Protein AF-A0A3M1CTV0-F1 (afdb_monomer_lite)

Secondary structure (DSSP, 8-state):
-EEEEETTTEEEEESSHHHHHHHHHHHHHH-SS-EEEEETTSSEEEEEETTEEEEEEE-----S------

Structure (mmCIF, N/CA/C/O backbone):
data_AF-A0A3M1CTV0-F1
#
_entry.id   AF-A0A3M1CTV0-F1
#
loop_
_atom_site.group_PDB
_atom_site.id
_atom_site.type_symbol
_atom_site.label_atom_id
_atom_site.label_alt_id
_atom_site.label_comp_id
_atom_site.label_asym_id
_atom_site.label_entity_id
_atom_site.label_seq_id
_atom_site.pdbx_PDB_ins_code
_atom_site.Cartn_x
_atom_site.Cartn_y
_atom_site.Cartn_z
_atom_site.occupancy
_atom_site.B_iso_or_equiv
_atom_site.auth_seq_id
_atom_site.auth_comp_id
_atom_site.auth_asym_id
_atom_site.auth_atom_id
_atom_site.pdbx_PDB_model_num
ATOM 1 N N . MET A 1 1 ? 8.247 7.492 -7.176 1.00 88.69 1 MET A N 1
ATOM 2 C CA . MET A 1 1 ? 6.976 8.004 -6.629 1.00 88.69 1 MET A CA 1
ATOM 3 C C . MET A 1 1 ? 6.120 6.825 -6.179 1.00 88.69 1 MET A C 1
ATOM 5 O O . MET A 1 1 ? 6.270 5.739 -6.735 1.00 88.69 1 MET A O 1
ATOM 9 N N . TYR A 1 2 ? 5.292 7.009 -5.152 1.00 90.88 2 TYR A N 1
ATOM 10 C CA . TYR A 1 2 ? 4.394 5.995 -4.592 1.0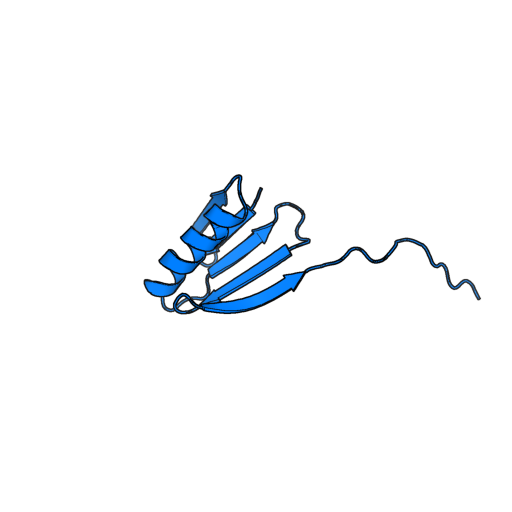0 90.88 2 TYR A CA 1
ATOM 11 C C . TYR A 1 2 ? 2.989 6.570 -4.449 1.00 90.88 2 TYR A C 1
ATOM 13 O O . TYR A 1 2 ? 2.823 7.695 -3.996 1.00 90.88 2 TYR A O 1
ATOM 21 N N . THR A 1 3 ? 1.979 5.783 -4.782 1.00 93.06 3 THR A N 1
ATOM 22 C CA . THR A 1 3 ? 0.568 6.138 -4.675 1.00 93.06 3 THR A CA 1
ATOM 23 C C . THR A 1 3 ? -0.084 5.283 -3.603 1.00 93.06 3 THR A C 1
ATOM 25 O O . THR A 1 3 ? -0.165 4.062 -3.721 1.00 93.06 3 THR A O 1
ATOM 28 N N . VAL A 1 4 ? -0.577 5.926 -2.555 1.00 91.94 4 VAL A N 1
ATOM 29 C CA . VAL A 1 4 ? -1.413 5.327 -1.519 1.00 91.94 4 VAL A CA 1
ATOM 30 C C . VAL A 1 4 ? -2.866 5.474 -1.953 1.00 91.94 4 VAL A C 1
ATOM 32 O O . VAL A 1 4 ? -3.361 6.579 -2.135 1.00 91.94 4 VAL A O 1
ATOM 35 N N . THR A 1 5 ? -3.549 4.356 -2.150 1.00 90.19 5 THR A N 1
ATOM 36 C CA . THR A 1 5 ? -4.951 4.275 -2.554 1.00 90.19 5 THR A CA 1
ATOM 37 C C . THR A 1 5 ? -5.776 3.704 -1.406 1.00 90.19 5 THR A C 1
ATOM 39 O O . THR A 1 5 ? -5.500 2.612 -0.899 1.00 90.19 5 THR A O 1
ATOM 42 N N . LEU A 1 6 ? -6.801 4.447 -1.010 1.00 82.75 6 LEU A N 1
ATOM 43 C CA . LEU A 1 6 ? -7.778 4.095 0.010 1.00 82.75 6 LEU A CA 1
ATOM 44 C C . LEU A 1 6 ? -9.130 3.880 -0.687 1.00 82.75 6 LEU A C 1
ATOM 46 O O . LEU A 1 6 ? -9.953 4.787 -0.778 1.00 82.75 6 LEU A O 1
ATOM 50 N N . GLY A 1 7 ? -9.347 2.674 -1.217 1.00 71.69 7 GLY A N 1
ATOM 51 C CA . GLY A 1 7 ? -10.543 2.373 -2.012 1.00 71.69 7 GLY A CA 1
ATOM 52 C C . GLY A 1 7 ? -10.584 3.111 -3.366 1.00 71.69 7 GLY A C 1
ATOM 53 O O . GLY A 1 7 ? -9.563 3.629 -3.813 1.00 71.69 7 GLY A O 1
ATOM 54 N N . PRO A 1 8 ? -11.736 3.128 -4.058 1.00 72.12 8 PRO A N 1
ATOM 55 C CA . PRO A 1 8 ? -11.835 3.677 -5.413 1.00 72.12 8 PRO A CA 1
ATOM 56 C C . PRO A 1 8 ? -11.661 5.205 -5.495 1.00 72.12 8 PRO A C 1
ATOM 58 O O . PRO A 1 8 ? -11.170 5.693 -6.512 1.00 72.12 8 PRO A O 1
ATOM 61 N N . ASP A 1 9 ? -11.988 5.945 -4.430 1.00 73.94 9 ASP A N 1
ATOM 62 C CA . ASP A 1 9 ? -12.144 7.409 -4.489 1.00 73.94 9 ASP A CA 1
ATOM 63 C C . ASP A 1 9 ? -11.003 8.225 -3.863 1.00 73.94 9 ASP A C 1
ATOM 65 O O . ASP A 1 9 ? -10.915 9.429 -4.092 1.00 73.94 9 ASP A O 1
ATOM 69 N N . GLN A 1 10 ? -10.113 7.616 -3.072 1.00 81.38 10 GLN A N 1
ATOM 70 C CA . GLN A 1 10 ? -9.028 8.347 -2.406 1.00 81.38 10 GLN A CA 1
ATOM 71 C C . GLN A 1 10 ? -7.658 7.850 -2.844 1.00 81.38 10 GLN A C 1
ATOM 73 O O . GLN A 1 10 ? -7.292 6.697 -2.620 1.00 81.38 10 GLN A O 1
ATOM 78 N N . LYS A 1 11 ? -6.878 8.758 -3.433 1.00 89.19 11 LYS A N 1
ATOM 79 C CA . LYS A 1 11 ? -5.493 8.532 -3.845 1.00 89.19 11 LYS A CA 1
ATOM 80 C C . LYS A 1 11 ? -4.622 9.668 -3.330 1.00 89.19 11 LYS A C 1
ATOM 82 O O . LYS A 1 11 ? -4.977 10.833 -3.473 1.00 89.19 11 LYS A O 1
ATOM 87 N N . GLN A 1 12 ? -3.480 9.319 -2.756 1.00 90.12 12 GLN A N 1
ATOM 88 C CA . GLN A 1 12 ? -2.483 10.264 -2.277 1.00 90.12 12 GLN A CA 1
ATOM 89 C C . GLN A 1 12 ? -1.106 9.828 -2.763 1.00 90.12 12 GLN A C 1
ATOM 91 O O . GLN A 1 12 ? -0.716 8.674 -2.598 1.00 90.12 12 GLN A O 1
ATOM 96 N N . THR A 1 13 ? -0.377 10.739 -3.395 1.00 92.69 13 THR A N 1
ATOM 97 C CA . THR A 1 13 ? 0.943 10.466 -3.968 1.00 92.69 13 THR A CA 1
ATOM 98 C C . THR A 1 13 ? 2.045 11.000 -3.068 1.00 92.69 13 THR A C 1
ATOM 100 O O . THR A 1 13 ? 1.944 12.110 -2.552 1.00 92.69 13 THR A O 1
ATOM 103 N N . PHE A 1 14 ? 3.118 10.233 -2.938 1.00 91.50 14 PHE A N 1
ATOM 104 C CA . PHE A 1 14 ? 4.292 10.548 -2.137 1.00 91.50 14 PHE A CA 1
ATOM 105 C C . PHE A 1 14 ? 5.554 10.398 -2.986 1.00 91.50 14 PHE A C 1
ATOM 107 O O . PHE A 1 14 ? 5.662 9.489 -3.821 1.00 91.50 14 PHE A O 1
ATOM 114 N N . GLY A 1 15 ? 6.526 11.283 -2.768 1.00 90.19 15 GLY A N 1
ATOM 115 C CA . GLY A 1 15 ? 7.845 11.167 -3.393 1.00 90.19 15 GLY A CA 1
ATOM 116 C C . GLY A 1 15 ? 8.581 9.927 -2.890 1.00 90.19 15 GLY A C 1
ATOM 117 O O . GLY A 1 15 ? 9.119 9.151 -3.688 1.00 90.19 15 GLY A O 1
ATOM 118 N N . ASP A 1 16 ? 8.490 9.693 -1.580 1.00 91.75 16 ASP A N 1
ATOM 119 C CA . ASP A 1 16 ? 9.273 8.703 -0.858 1.00 91.75 16 ASP A CA 1
ATOM 120 C C . ASP A 1 16 ? 8.487 7.468 -0.415 1.00 91.75 16 ASP A C 1
ATOM 122 O O . ASP A 1 16 ? 7.344 7.523 0.045 1.00 91.75 16 ASP A O 1
ATOM 126 N N . ARG A 1 17 ? 9.176 6.321 -0.459 1.00 90.12 17 ARG A N 1
ATOM 127 C CA . ARG A 1 17 ? 8.651 5.027 0.004 1.00 90.12 17 ARG A CA 1
ATOM 128 C C . ARG A 1 17 ? 8.263 5.064 1.480 1.00 90.12 17 ARG A C 1
ATOM 130 O O . ARG A 1 17 ? 7.218 4.551 1.869 1.00 90.12 17 ARG A O 1
ATOM 137 N N . LYS A 1 18 ? 9.133 5.643 2.315 1.00 91.88 18 LYS A N 1
ATOM 138 C CA . LYS A 1 18 ? 8.934 5.694 3.770 1.00 91.88 18 LYS A CA 1
ATOM 139 C C . LYS A 1 18 ? 7.692 6.505 4.129 1.00 91.88 18 LYS A C 1
ATOM 141 O O . LYS A 1 18 ? 6.919 6.062 4.973 1.00 91.88 18 LYS A O 1
ATOM 146 N N . GLU A 1 19 ? 7.481 7.640 3.468 1.00 92.88 19 GLU A N 1
ATOM 147 C CA . GLU A 1 19 ? 6.311 8.490 3.696 1.00 92.88 19 GLU A CA 1
ATOM 148 C C . GLU A 1 19 ? 5.017 7.785 3.299 1.00 92.88 19 GLU A C 1
ATOM 150 O O . GLU A 1 19 ? 4.081 7.732 4.096 1.00 92.88 19 GLU A O 1
ATOM 155 N N . ALA A 1 20 ? 5.000 7.140 2.128 1.00 92.12 20 ALA A N 1
ATOM 156 C CA . ALA A 1 20 ? 3.847 6.370 1.671 1.00 92.12 20 ALA A CA 1
ATOM 157 C C . ALA A 1 20 ? 3.467 5.252 2.657 1.00 92.12 20 ALA A C 1
ATOM 159 O O . ALA A 1 20 ? 2.291 5.054 2.960 1.00 92.12 20 ALA A O 1
ATOM 160 N N . ILE A 1 21 ? 4.462 4.545 3.206 1.00 92.19 21 ILE A N 1
ATOM 161 C CA . ILE A 1 21 ? 4.252 3.500 4.218 1.00 92.19 21 ILE A CA 1
ATOM 162 C C . ILE A 1 21 ? 3.708 4.088 5.524 1.00 92.19 21 ILE A C 1
ATOM 164 O O . ILE A 1 21 ? 2.779 3.527 6.107 1.00 92.19 21 ILE A O 1
ATOM 168 N N . LEU A 1 22 ? 4.278 5.194 6.010 1.00 93.19 22 LEU A N 1
ATOM 169 C CA . LEU A 1 22 ? 3.822 5.840 7.243 1.00 93.19 22 LEU A CA 1
ATOM 170 C C . LEU A 1 22 ? 2.369 6.307 7.113 1.00 93.19 22 LEU A C 1
ATOM 172 O O . LEU A 1 22 ? 1.552 5.993 7.983 1.00 93.19 22 LEU A O 1
ATOM 176 N N . ALA A 1 23 ? 2.031 6.962 6.001 1.00 91.56 23 ALA A N 1
ATOM 177 C CA . ALA A 1 23 ? 0.672 7.393 5.698 1.00 91.56 23 ALA A CA 1
ATOM 178 C C . ALA A 1 23 ? -0.290 6.202 5.589 1.00 91.56 23 ALA A C 1
ATOM 180 O O . ALA A 1 23 ? -1.337 6.189 6.235 1.00 91.56 23 ALA A O 1
ATOM 181 N N . ALA A 1 24 ? 0.082 5.149 4.855 1.00 90.88 24 ALA A N 1
ATOM 182 C CA . ALA A 1 24 ? -0.755 3.961 4.712 1.00 90.88 24 ALA A CA 1
ATOM 183 C C . ALA A 1 24 ? -0.995 3.234 6.044 1.00 90.88 24 ALA A C 1
ATOM 185 O O . ALA A 1 24 ? -2.100 2.751 6.308 1.00 90.88 24 ALA A O 1
ATOM 186 N N . ARG A 1 25 ? 0.006 3.187 6.931 1.00 91.38 25 ARG A N 1
ATOM 187 C CA . ARG A 1 25 ? -0.148 2.634 8.286 1.00 91.38 25 ARG A CA 1
ATOM 188 C C . ARG A 1 25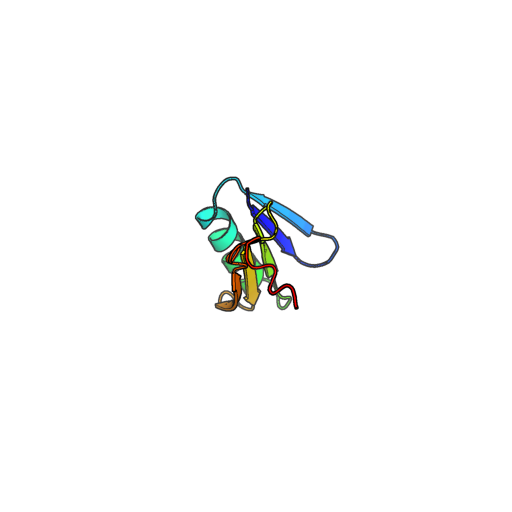 ? -1.062 3.486 9.157 1.00 91.38 25 ARG A C 1
ATOM 190 O O . ARG A 1 25 ? -1.856 2.913 9.893 1.00 91.38 25 ARG A O 1
ATOM 197 N N . ALA A 1 26 ? -0.966 4.812 9.092 1.00 90.62 26 ALA A N 1
ATOM 198 C CA . ALA A 1 26 ? -1.867 5.697 9.827 1.00 90.62 26 ALA A CA 1
ATOM 199 C C . ALA A 1 26 ? -3.316 5.540 9.332 1.00 90.62 26 ALA A C 1
ATOM 201 O O . ALA A 1 26 ? -4.204 5.205 10.115 1.00 90.62 26 ALA A O 1
ATOM 202 N N . LEU A 1 27 ? -3.530 5.631 8.017 1.00 89.19 27 LEU A N 1
ATOM 203 C CA . LEU A 1 27 ? -4.851 5.508 7.393 1.00 89.19 27 LEU A CA 1
ATOM 204 C C . LEU A 1 27 ? -5.497 4.140 7.644 1.00 89.19 27 LEU A C 1
ATOM 206 O O . LEU A 1 27 ? -6.687 4.053 7.944 1.00 89.19 27 LEU A O 1
ATOM 210 N N . SER A 1 28 ? -4.714 3.061 7.571 1.00 90.56 28 SER A N 1
ATOM 211 C CA . SER A 1 28 ? -5.219 1.707 7.831 1.00 90.56 28 SER A CA 1
ATOM 212 C C . SER A 1 28 ? -5.524 1.438 9.306 1.00 90.56 28 SER A C 1
ATOM 214 O O . SER A 1 28 ? -6.203 0.456 9.589 1.00 90.56 28 SER A O 1
ATOM 216 N N . LYS A 1 29 ? -5.036 2.249 10.259 1.00 87.94 29 LYS A N 1
ATOM 217 C CA . LYS A 1 29 ? -5.443 2.155 11.675 1.00 87.94 29 LYS A CA 1
ATOM 218 C C . LYS A 1 29 ? -6.811 2.779 11.907 1.00 87.94 29 LYS A C 1
ATOM 220 O O . LYS A 1 29 ? -7.613 2.221 12.647 1.00 87.94 29 LYS A O 1
ATOM 225 N N . GLU A 1 30 ? -7.061 3.922 11.281 1.00 86.12 30 GLU A N 1
ATOM 226 C CA . GLU A 1 30 ? -8.321 4.653 11.425 1.00 86.12 30 GLU A CA 1
ATOM 227 C C . GLU A 1 30 ? -9.464 3.973 10.670 1.00 86.12 30 GLU A C 1
ATOM 229 O O . GLU A 1 30 ? -10.623 4.032 11.084 1.00 86.12 30 GLU A O 1
ATOM 234 N N . ARG A 1 31 ? -9.149 3.300 9.558 1.00 80.19 31 ARG A N 1
ATOM 235 C CA . ARG A 1 31 ? -10.148 2.695 8.677 1.00 80.19 31 ARG A CA 1
ATOM 236 C C . ARG A 1 31 ? -10.096 1.175 8.720 1.00 80.19 31 ARG A C 1
ATOM 238 O O . ARG A 1 31 ? -9.039 0.559 8.738 1.00 80.19 31 ARG A O 1
ATOM 245 N N . ARG A 1 32 ? -11.274 0.545 8.666 1.00 79.75 32 ARG A N 1
ATOM 246 C CA . ARG A 1 32 ? -11.396 -0.923 8.556 1.00 79.75 32 ARG A CA 1
ATOM 247 C C . ARG A 1 32 ? -11.015 -1.454 7.168 1.00 79.75 32 ARG A C 1
ATOM 249 O O . ARG A 1 32 ? -10.764 -2.652 7.033 1.00 79.75 32 ARG A O 1
ATOM 256 N N . SER A 1 33 ? -10.987 -0.578 6.167 1.00 84.25 33 SER A N 1
ATOM 257 C CA . SER A 1 33 ? -10.670 -0.919 4.782 1.00 84.25 33 SER A CA 1
ATOM 258 C C . SER A 1 33 ? -9.163 -1.102 4.568 1.00 84.25 33 SER A C 1
ATOM 260 O O . SER A 1 33 ? -8.371 -0.391 5.190 1.00 84.25 33 SER A O 1
ATOM 262 N N . PRO A 1 34 ? -8.756 -2.019 3.675 1.00 89.12 34 PRO A N 1
ATOM 263 C CA . PRO A 1 34 ? -7.361 -2.161 3.286 1.00 89.12 34 PRO A CA 1
ATOM 264 C C . PRO A 1 34 ? -6.873 -0.918 2.530 1.00 89.12 34 PRO A C 1
ATOM 266 O O . PRO A 1 34 ? -7.590 -0.342 1.709 1.00 89.12 34 PRO A O 1
ATOM 269 N N . VAL A 1 35 ? -5.635 -0.524 2.806 1.00 92.06 35 VAL A N 1
ATOM 270 C CA . VAL A 1 35 ? -4.935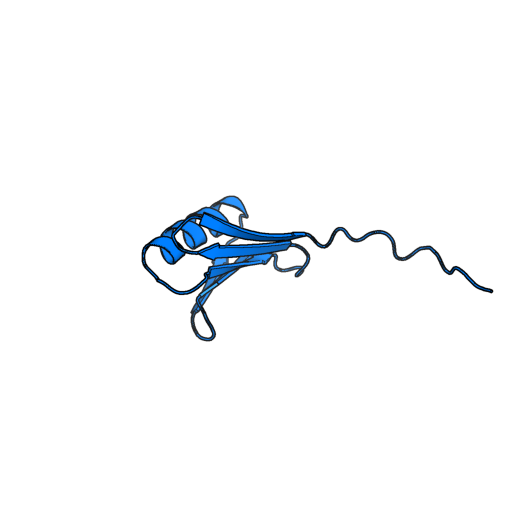 0.599 2.180 1.00 92.06 35 VAL A CA 1
ATOM 271 C C . VAL A 1 35 ? -3.829 0.048 1.309 1.00 92.06 35 VAL A C 1
ATOM 273 O O . VAL A 1 35 ? -2.965 -0.677 1.793 1.00 92.06 35 VAL A O 1
ATOM 276 N N . LYS A 1 36 ? -3.831 0.396 0.028 1.00 92.94 36 LYS A N 1
ATOM 277 C CA . LYS A 1 36 ? -2.869 -0.124 -0.938 1.00 92.94 36 LYS A CA 1
ATOM 278 C C . LYS A 1 36 ? -1.844 0.947 -1.280 1.00 92.94 36 LYS A C 1
ATOM 280 O O . LYS A 1 36 ? -2.208 2.035 -1.694 1.00 92.94 36 LYS A O 1
ATOM 285 N N . VAL A 1 37 ? -0.568 0.639 -1.137 1.00 93.69 37 VAL A N 1
ATOM 286 C CA . VAL A 1 37 ? 0.550 1.453 -1.612 1.00 93.69 37 VAL A CA 1
ATOM 287 C C . VAL A 1 37 ? 1.060 0.821 -2.891 1.00 93.69 37 VAL A C 1
ATOM 289 O O . VAL A 1 37 ? 1.333 -0.373 -2.910 1.00 93.69 37 VAL A O 1
ATOM 292 N N . VAL A 1 38 ? 1.177 1.596 -3.958 1.00 92.56 38 VAL A N 1
ATOM 293 C CA . VAL A 1 38 ? 1.699 1.134 -5.247 1.00 92.56 38 VAL A CA 1
ATOM 294 C C . VAL A 1 38 ? 2.810 2.073 -5.660 1.00 92.56 38 VAL A C 1
ATOM 296 O O . VAL A 1 38 ? 2.622 3.286 -5.659 1.00 92.56 38 VAL A O 1
ATOM 299 N N . ARG A 1 39 ? 3.975 1.543 -6.001 1.00 92.25 39 ARG A N 1
ATOM 300 C CA . ARG A 1 39 ? 5.015 2.332 -6.651 1.00 92.25 39 ARG A CA 1
ATOM 301 C C . ARG A 1 39 ? 4.545 2.717 -8.051 1.00 92.25 39 ARG A C 1
ATOM 303 O O . ARG A 1 39 ? 3.821 1.971 -8.695 1.00 92.25 39 ARG A O 1
ATOM 310 N N . ASP A 1 40 ? 4.943 3.890 -8.512 1.00 88.75 40 ASP A N 1
ATOM 311 C CA . ASP A 1 40 ? 4.516 4.453 -9.798 1.00 88.75 40 ASP A CA 1
ATOM 312 C C . ASP A 1 40 ? 4.786 3.535 -11.006 1.00 88.75 40 ASP A C 1
ATOM 314 O O . ASP A 1 40 ? 4.001 3.481 -11.945 1.00 88.75 40 ASP A O 1
ATOM 318 N N . ASP A 1 41 ? 5.848 2.731 -10.937 1.00 86.69 41 ASP A N 1
ATOM 319 C CA . ASP A 1 41 ? 6.205 1.739 -11.956 1.00 86.69 41 ASP A CA 1
ATOM 320 C C . ASP A 1 41 ? 5.377 0.440 -11.887 1.00 86.69 41 ASP A C 1
ATOM 322 O O . ASP A 1 41 ? 5.567 -0.455 -12.707 1.00 86.69 41 ASP A O 1
ATOM 326 N N . GLY A 1 42 ? 4.486 0.307 -10.900 1.00 84.88 42 GLY A N 1
ATOM 327 C CA . GLY A 1 42 ? 3.689 -0.892 -10.647 1.00 84.88 42 GLY A CA 1
ATOM 328 C C . GLY A 1 42 ? 4.488 -2.099 -10.146 1.00 84.8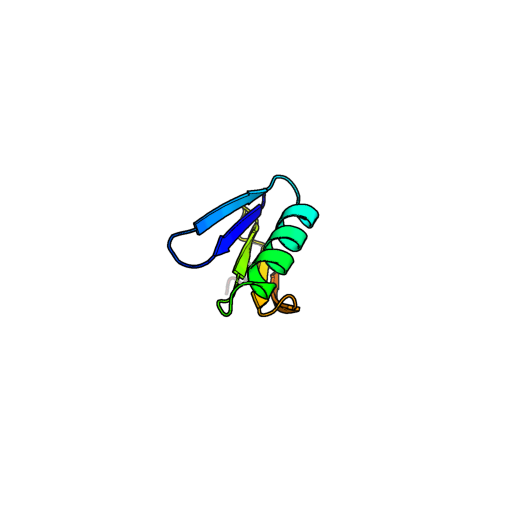8 42 GLY A C 1
ATOM 329 O O . GLY A 1 42 ? 3.895 -3.144 -9.884 1.00 84.88 42 GLY A O 1
ATOM 330 N N . ASN A 1 43 ? 5.807 -1.975 -9.975 1.00 86.75 43 ASN A N 1
ATOM 331 C CA . ASN A 1 43 ? 6.674 -3.098 -9.618 1.00 86.75 43 ASN A CA 1
ATOM 332 C C . ASN A 1 43 ? 6.646 -3.414 -8.124 1.00 86.75 43 ASN A C 1
ATOM 334 O O . ASN A 1 43 ? 7.094 -4.474 -7.699 1.00 86.75 43 ASN A O 1
ATOM 338 N N . GLU A 1 44 ? 6.152 -2.497 -7.304 1.00 90.00 44 GLU A N 1
ATOM 339 C CA . GLU A 1 44 ? 6.022 -2.703 -5.870 1.00 90.00 44 GLU A CA 1
ATOM 340 C C . GLU A 1 44 ? 4.611 -2.337 -5.436 1.00 90.00 44 GLU A C 1
ATOM 342 O O . GLU A 1 44 ? 4.124 -1.235 -5.688 1.00 90.00 44 GLU A O 1
ATOM 347 N N . GLN A 1 45 ? 3.962 -3.272 -4.756 1.00 92.31 45 GLN A N 1
ATOM 348 C CA . GLN A 1 45 ? 2.650 -3.094 -4.170 1.00 92.31 45 GLN A CA 1
ATOM 349 C C . GLN A 1 45 ? 2.672 -3.593 -2.730 1.00 92.31 45 GLN A C 1
ATOM 351 O O . GLN A 1 45 ? 3.156 -4.679 -2.439 1.00 92.31 45 GLN A O 1
ATOM 356 N N . MET A 1 46 ? 2.086 -2.826 -1.824 1.00 93.81 46 MET A N 1
ATOM 357 C CA . MET A 1 46 ? 1.945 -3.181 -0.419 1.00 93.81 46 MET A CA 1
ATOM 358 C C . MET A 1 46 ? 0.503 -2.936 0.005 1.00 93.81 46 MET A C 1
ATOM 360 O O . MET A 1 46 ? -0.094 -1.941 -0.392 1.00 93.81 46 MET A O 1
ATOM 364 N N . VAL A 1 47 ? -0.071 -3.813 0.814 1.00 92.81 47 VAL A N 1
ATOM 365 C CA . VAL A 1 47 ? -1.420 -3.656 1.359 1.00 92.81 47 VAL A CA 1
ATOM 366 C C . VAL A 1 47 ? -1.332 -3.639 2.871 1.00 92.81 47 VAL A C 1
ATOM 368 O O . VAL A 1 47 ? -0.736 -4.523 3.482 1.00 92.81 47 VAL A O 1
ATOM 371 N N . TYR A 1 48 ? -1.927 -2.618 3.470 1.00 92.56 48 TYR A N 1
ATOM 372 C CA . TYR A 1 48 ? -1.985 -2.416 4.903 1.00 92.56 48 TYR A CA 1
ATOM 373 C C . TYR A 1 48 ? -3.419 -2.520 5.402 1.00 92.56 48 TYR A C 1
ATOM 375 O O . TYR A 1 48 ? -4.329 -1.915 4.840 1.00 92.56 48 TYR A O 1
ATOM 383 N N . GLN A 1 49 ? -3.618 -3.220 6.510 1.00 90.69 49 GLN A N 1
ATOM 384 C CA . GLN A 1 49 ? -4.900 -3.306 7.195 1.00 90.69 49 GLN A CA 1
ATOM 385 C C . GLN A 1 49 ? -4.663 -3.208 8.700 1.00 90.69 49 GLN A C 1
ATOM 387 O O . GLN A 1 49 ? -3.763 -3.854 9.234 1.00 90.69 49 GLN A O 1
ATOM 392 N N . ARG A 1 50 ? -5.448 -2.383 9.405 1.00 89.62 50 ARG A N 1
ATOM 393 C CA . ARG A 1 50 ? -5.318 -2.180 10.862 1.00 89.62 50 ARG A CA 1
ATOM 394 C C . ARG A 1 50 ? -3.896 -1.780 11.294 1.00 89.62 50 ARG A C 1
ATOM 396 O O . ARG A 1 50 ? -3.415 -2.189 12.348 1.00 89.62 50 ARG A O 1
ATOM 403 N N . GLY A 1 51 ? -3.192 -0.996 10.472 1.00 88.81 51 GLY A N 1
ATOM 404 C CA . GLY A 1 51 ? -1.818 -0.549 10.736 1.00 88.81 51 GLY A CA 1
ATOM 405 C C . GLY A 1 51 ? -0.725 -1.598 10.511 1.00 88.81 51 GLY A C 1
ATOM 406 O O . GLY A 1 51 ? 0.455 -1.308 10.760 1.00 88.81 51 GLY A O 1
ATOM 407 N N . GLN A 1 52 ? -1.098 -2.793 10.055 1.00 90.06 52 GLN A N 1
ATOM 408 C CA . GLN A 1 52 ? -0.200 -3.907 9.772 1.00 90.06 52 GLN A CA 1
ATOM 409 C C . GLN A 1 52 ? -0.094 -4.143 8.270 1.00 90.06 52 GLN A C 1
ATOM 411 O O . GLN A 1 52 ? -1.045 -3.907 7.533 1.00 90.06 52 GLN A O 1
ATOM 416 N N . LEU A 1 53 ? 1.079 -4.585 7.824 1.00 91.94 53 LEU A N 1
ATOM 417 C CA . LEU A 1 53 ? 1.296 -5.022 6.450 1.00 91.94 53 LEU A CA 1
ATOM 418 C C . LEU A 1 53 ? 0.664 -6.407 6.290 1.00 91.94 53 LEU A C 1
ATOM 420 O O . LEU A 1 53 ? 1.087 -7.341 6.965 1.00 91.94 53 LEU A O 1
ATOM 424 N N . THR A 1 54 ? -0.345 -6.522 5.433 1.00 91.56 54 THR A N 1
ATOM 425 C CA . THR A 1 54 ? -1.026 -7.794 5.156 1.00 91.56 54 THR A CA 1
ATOM 426 C C . THR A 1 54 ? -0.500 -8.463 3.898 1.00 91.56 54 THR A C 1
ATOM 428 O O . THR A 1 54 ? -0.45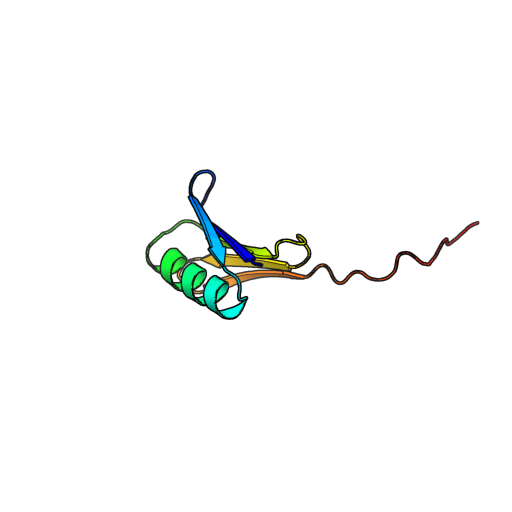4 -9.684 3.836 1.00 91.56 54 THR A O 1
ATOM 431 N N . GLU A 1 55 ? -0.083 -7.679 2.904 1.00 90.12 55 GLU A N 1
ATOM 432 C CA . GLU A 1 55 ? 0.442 -8.196 1.640 1.00 90.12 55 GLU A CA 1
ATOM 433 C C . GLU A 1 55 ? 1.561 -7.295 1.124 1.00 90.12 55 GLU A C 1
ATOM 435 O O . GLU A 1 55 ? 1.475 -6.071 1.222 1.00 90.12 55 GLU A O 1
ATOM 440 N N . ALA A 1 56 ? 2.605 -7.887 0.553 1.00 89.69 56 ALA A N 1
ATOM 441 C CA . ALA A 1 56 ? 3.639 -7.156 -0.161 1.00 89.69 56 ALA A CA 1
ATOM 442 C C . ALA A 1 56 ? 4.045 -7.942 -1.407 1.00 89.69 56 ALA A C 1
ATOM 444 O O . ALA A 1 56 ? 4.573 -9.047 -1.312 1.00 89.69 56 ALA A O 1
ATOM 445 N N . THR A 1 57 ? 3.777 -7.360 -2.569 1.00 88.62 57 THR A N 1
ATOM 446 C CA . THR A 1 57 ? 4.147 -7.893 -3.875 1.00 88.62 57 THR A CA 1
ATOM 447 C C . THR A 1 57 ? 5.288 -7.060 -4.432 1.00 88.62 57 THR A C 1
ATOM 449 O O . THR A 1 57 ? 5.173 -5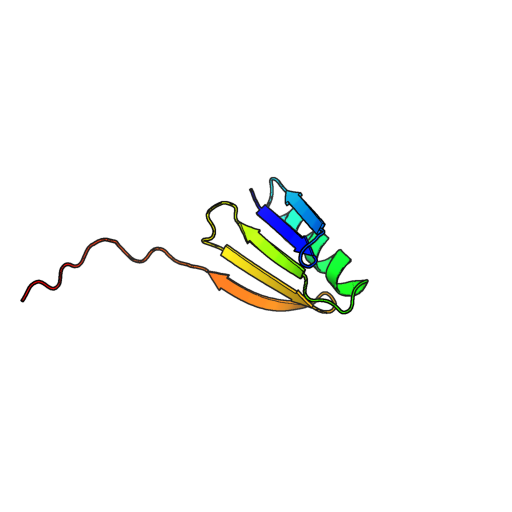.843 -4.572 1.00 88.62 57 THR A O 1
ATOM 452 N N . PHE A 1 58 ? 6.378 -7.733 -4.777 1.00 85.25 58 PHE A N 1
ATOM 453 C CA . PHE A 1 58 ? 7.515 -7.142 -5.464 1.00 85.25 58 PHE A CA 1
ATOM 454 C C . PHE A 1 58 ? 7.679 -7.881 -6.782 1.00 85.25 58 PHE A C 1
ATOM 456 O O . PHE A 1 58 ? 8.024 -9.061 -6.805 1.00 85.25 58 PHE A O 1
ATOM 463 N N . VAL A 1 59 ? 7.408 -7.193 -7.882 1.00 76.88 59 VAL A N 1
ATOM 464 C CA . VAL A 1 59 ? 7.747 -7.661 -9.217 1.00 76.88 59 VAL A CA 1
ATOM 465 C C . VAL A 1 59 ? 9.229 -7.368 -9.415 1.00 76.88 59 VAL A C 1
ATOM 467 O O . VAL A 1 59 ? 9.631 -6.303 -9.882 1.00 76.88 59 VAL A O 1
ATOM 470 N N . THR A 1 60 ? 10.073 -8.316 -9.021 1.00 66.75 60 THR A N 1
ATOM 471 C CA . THR A 1 60 ? 11.435 -8.386 -9.541 1.00 66.75 60 THR A CA 1
ATOM 472 C C . THR A 1 60 ? 11.323 -8.718 -11.022 1.00 66.75 60 THR A C 1
ATOM 474 O O . THR A 1 60 ? 10.863 -9.797 -11.388 1.00 66.75 60 THR A O 1
ATOM 477 N N . LEU A 1 61 ? 11.697 -7.771 -11.885 1.00 57.81 61 LEU A N 1
ATOM 478 C CA . LEU A 1 61 ? 11.895 -8.011 -13.313 1.00 57.81 61 LEU A CA 1
ATOM 479 C C . LEU A 1 61 ? 13.013 -9.049 -13.488 1.00 57.81 61 LEU A C 1
ATOM 481 O O . LEU A 1 61 ? 14.164 -8.691 -13.728 1.00 57.81 61 LEU A O 1
ATOM 485 N N . ASP A 1 62 ? 12.696 -10.337 -13.377 1.00 51.88 62 ASP A N 1
ATOM 486 C CA . ASP A 1 62 ? 13.585 -11.375 -13.878 1.00 51.88 62 ASP A CA 1
ATOM 487 C C . ASP A 1 62 ? 13.440 -11.417 -15.407 1.00 51.88 62 ASP A C 1
ATOM 489 O O . ASP A 1 62 ? 12.495 -11.952 -15.981 1.00 51.88 62 ASP A O 1
ATOM 493 N N . GLN A 1 63 ? 14.353 -10.685 -16.046 1.00 52.31 63 GLN A N 1
ATOM 494 C CA . GLN A 1 63 ? 14.914 -10.910 -17.377 1.00 52.31 63 GLN A CA 1
ATOM 495 C C . GLN A 1 63 ? 13.930 -11.244 -18.514 1.00 52.31 63 GLN A C 1
ATOM 497 O O . GLN A 1 63 ? 13.689 -12.400 -18.869 1.00 52.31 63 GLN A O 1
ATOM 502 N N . ARG A 1 64 ? 13.550 -10.210 -19.279 1.00 53.22 64 ARG A N 1
ATOM 503 C CA . ARG A 1 64 ? 13.379 -10.369 -20.735 1.00 53.22 64 ARG A CA 1
ATOM 504 C C . ARG A 1 64 ? 14.687 -10.928 -21.307 1.00 53.22 64 ARG A C 1
ATOM 506 O O . ARG A 1 64 ? 15.597 -10.158 -21.598 1.00 53.22 64 ARG A O 1
ATOM 513 N N . GLY A 1 65 ? 14.805 -12.248 -21.441 1.00 49.97 65 GLY A N 1
ATOM 514 C CA . GLY A 1 65 ? 16.078 -12.794 -21.901 1.00 49.97 65 GLY A CA 1
ATOM 515 C C . GLY A 1 65 ? 16.277 -14.300 -21.982 1.00 49.97 65 GLY A C 1
ATOM 516 O O . GLY A 1 65 ? 17.410 -14.692 -22.215 1.00 49.97 65 GLY A O 1
ATOM 517 N N . ARG A 1 66 ? 15.267 -15.169 -21.868 1.00 51.03 66 ARG A N 1
ATOM 518 C CA . ARG A 1 66 ? 15.402 -16.529 -22.424 1.00 51.03 66 ARG A CA 1
ATOM 519 C C . ARG A 1 66 ? 14.192 -16.880 -23.272 1.00 51.03 66 ARG A C 1
ATOM 521 O O . ARG A 1 66 ? 13.232 -17.488 -22.819 1.00 51.03 66 ARG A O 1
ATOM 528 N N . LYS A 1 67 ? 14.298 -16.522 -24.558 1.00 47.81 67 LYS A N 1
ATOM 529 C CA . LYS A 1 67 ? 13.793 -17.375 -25.637 1.00 47.81 67 LYS A CA 1
ATOM 530 C C . LYS A 1 67 ? 14.322 -18.790 -25.366 1.00 47.81 67 LYS A C 1
ATOM 532 O O . LYS A 1 67 ? 15.443 -19.099 -25.753 1.00 47.81 67 LYS A O 1
ATOM 537 N N . ALA A 1 68 ? 13.537 -19.642 -24.723 1.00 49.69 68 ALA A N 1
ATOM 538 C CA . ALA A 1 68 ? 13.626 -21.069 -24.983 1.00 49.69 68 ALA A CA 1
ATOM 539 C C . ALA A 1 68 ? 12.922 -21.279 -26.328 1.00 49.69 68 ALA A C 1
ATOM 541 O O . ALA A 1 68 ? 11.716 -21.504 -26.398 1.00 49.69 68 ALA A O 1
ATOM 542 N N . ARG A 1 69 ? 13.656 -21.027 -27.418 1.00 53.75 69 ARG A N 1
ATOM 543 C CA . ARG A 1 69 ? 13.228 -21.448 -28.747 1.00 53.75 69 ARG A CA 1
ATOM 544 C C . ARG A 1 69 ? 13.564 -22.938 -28.831 1.00 53.75 69 ARG A C 1
ATOM 546 O O . ARG A 1 69 ? 14.728 -23.253 -28.629 1.00 53.75 69 ARG A O 1
ATOM 553 N N . ALA A 1 70 ? 12.516 -23.731 -29.064 1.00 48.25 70 ALA A N 1
ATOM 554 C CA . ALA A 1 70 ? 12.449 -25.044 -29.718 1.00 48.25 70 ALA A CA 1
ATOM 555 C C . ALA A 1 70 ? 13.653 -25.986 -29.578 1.00 48.25 70 ALA A C 1
ATOM 557 O O . ALA A 1 70 ? 14.722 -25.662 -30.138 1.00 48.25 70 ALA A O 1
#

pLDDT: mean 83.05, std 13.99, range [47.81, 93.81]

Radius of gyration: 14.82 Å; chains: 1; bounding box: 28×36×41 Å

Foldseek 3Di:
DKWKDQPDPDIDDDPDPVVSLVVQLVVQLVDQGWIWIADPVRQWIWIDHNSDTPDIHGNPPPDPDDPPDD

Sequence (70 aa):
MYTVTLGPDQKQTFGDRKEAILAARALSKERRSPVKVVRDDGNEQMVYQRGQLTEATFVTLDQRGRKARA